Protein AF-A0A1H0AB66-F1 (afdb_monomer)

Secondary structure (DSSP, 8-state):
-EEEEEEEE----TT----TTS--EEEEEE--GGGGG-HHHHHHHHHHHHT--GGGEEEEEE-

Mean predicted aligned error: 6.99 Å

pLDDT: mean 78.01, std 12.18, range [49.25, 91.25]

Foldseek 3Di:
DKKKWWKAFAQDDPPDDPDPPGDTDIDIDPDPDPCQPVQLVVLVVVCVVVVHDSNRIDTDDMD

Nearest PDB structures (foldseek):
  7s4u-assembly1_A  TM=3.364E-01  e=5.025E+00  Streptococcus pyogenes
  2z5e-assembly1_B  TM=2.6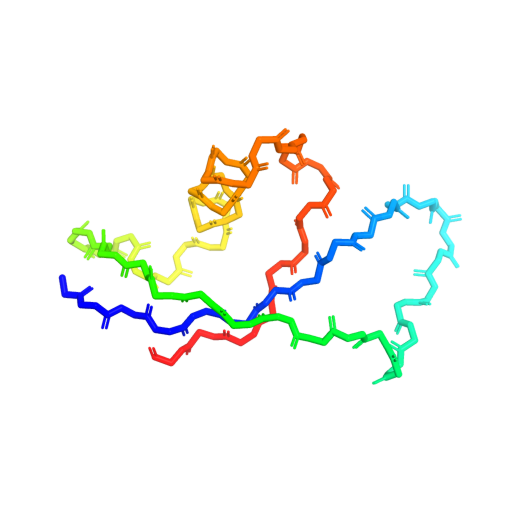74E-01  e=4.402E+00  Homo sapiens
  8t6x-assembly1_A  TM=2.322E-01  e=4.1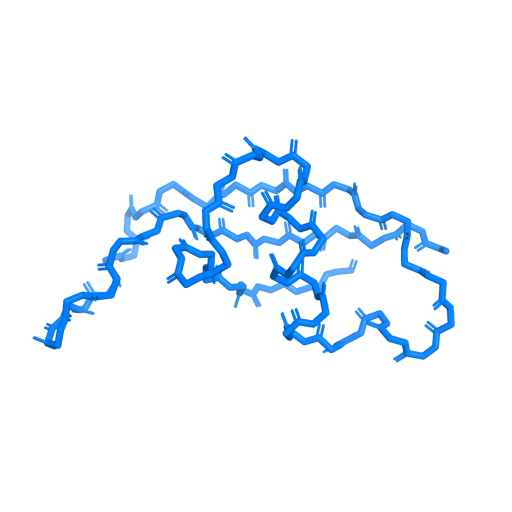20E+00  Streptococcus pyogenes

Organism: NCBI:txid745820

Sequence (63 aa):
MTKYVEYLIGEEKEGAIVPKDNIIHSIELDIQGDKGEDKDYIAGAIAKEIGIPLEKVLVGTIY

Radius of gyration: 11.63 Å; Cα contacts (8 Å, |Δi|>4): 89; chains: 1; bounding box: 27×24×30 Å

Solvent-accessible surface area (backbone atoms only — not comparable to full-atom values): 3831 Å² total; per-residue (Å²): 88,79,33,43,34,32,30,34,84,46,79,84,47,97,84,65,75,83,58,92,83,58,75,72,43,75,45,82,42,78,36,73,69,91,56,68,76,38,56,67,60,48,20,45,53,52,15,61,75,75,70,49,62,45,82,30,39,47,64,67,57,77,87

Structure (mmCIF, N/CA/C/O backbone):
data_AF-A0A1H0AB66-F1
#
_entry.id   AF-A0A1H0AB66-F1
#
loop_
_atom_site.group_PDB
_atom_site.id
_atom_site.type_symbol
_atom_site.label_atom_id
_atom_site.label_alt_id
_atom_site.label_comp_id
_atom_site.label_asym_id
_atom_site.label_entity_id
_atom_site.label_seq_id
_atom_site.pdbx_PDB_ins_code
_atom_site.Cartn_x
_atom_site.Cartn_y
_atom_site.Cartn_z
_atom_site.occupancy
_atom_site.B_iso_or_equiv
_atom_site.auth_seq_id
_atom_site.auth_comp_id
_atom_site.auth_asym_id
_atom_site.auth_atom_id
_atom_site.pdbx_PDB_model_num
ATOM 1 N N . MET A 1 1 ? 7.610 8.271 -13.759 1.00 73.38 1 MET A N 1
ATOM 2 C CA . MET A 1 1 ? 6.934 7.320 -14.674 1.00 73.38 1 MET A CA 1
ATOM 3 C C . MET A 1 1 ? 5.722 6.839 -13.923 1.00 73.38 1 MET A C 1
ATOM 5 O O . MET A 1 1 ? 5.868 6.501 -12.754 1.00 73.38 1 MET A O 1
ATOM 9 N N . THR A 1 2 ? 4.545 6.852 -14.538 1.00 73.38 2 THR A N 1
ATOM 10 C CA . THR A 1 2 ? 3.328 6.480 -13.815 1.00 73.38 2 THR A CA 1
ATOM 11 C C . THR A 1 2 ? 3.283 4.971 -13.617 1.00 73.38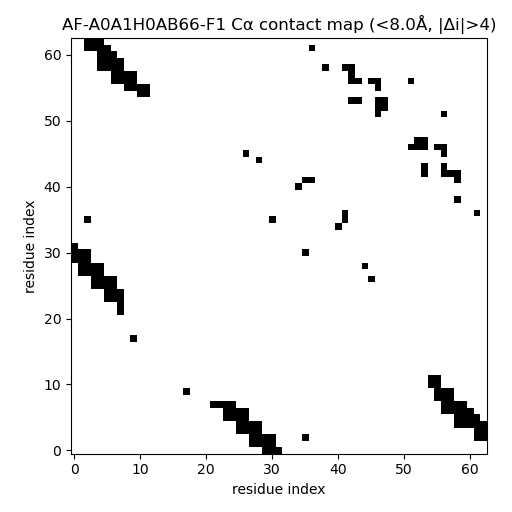 2 THR A C 1
ATOM 13 O O . THR A 1 2 ? 3.420 4.217 -14.582 1.00 73.38 2 THR A O 1
ATOM 16 N N . LYS A 1 3 ? 3.128 4.546 -12.365 1.00 79.75 3 LYS A N 1
ATOM 17 C CA . LYS A 1 3 ? 2.902 3.158 -11.963 1.00 79.75 3 LYS A CA 1
ATOM 18 C C . LYS A 1 3 ? 1.482 3.020 -11.433 1.00 79.75 3 LYS A C 1
ATOM 20 O O . LYS A 1 3 ? 1.010 3.903 -10.716 1.00 79.75 3 LYS A O 1
ATOM 25 N N . TYR A 1 4 ? 0.822 1.917 -11.770 1.00 83.69 4 TYR A N 1
ATOM 26 C CA . TYR A 1 4 ? -0.467 1.570 -11.180 1.00 83.69 4 TYR A CA 1
ATOM 27 C C . TYR A 1 4 ? -0.222 0.639 -10.004 1.00 83.69 4 TYR A C 1
ATOM 29 O O . TYR A 1 4 ? 0.384 -0.419 -10.153 1.00 83.69 4 TYR A O 1
ATOM 37 N N . VAL A 1 5 ? -0.696 1.031 -8.828 1.00 86.88 5 VAL A N 1
ATOM 38 C CA . VAL A 1 5 ? -0.526 0.236 -7.616 1.00 86.88 5 VAL A CA 1
ATOM 39 C C . VAL A 1 5 ? -1.874 -0.212 -7.100 1.00 86.88 5 VAL A C 1
ATOM 41 O O . VAL A 1 5 ? -2.762 0.605 -6.859 1.00 86.88 5 VAL A O 1
ATOM 44 N N . GLU A 1 6 ? -1.990 -1.515 -6.882 1.00 88.19 6 GLU A N 1
ATOM 45 C CA . GLU A 1 6 ? -3.057 -2.121 -6.106 1.00 88.19 6 GLU A CA 1
ATOM 46 C C . GLU A 1 6 ? -2.717 -2.081 -4.619 1.00 88.19 6 GLU A C 1
ATOM 48 O O . GLU A 1 6 ? -1.644 -2.513 -4.191 1.00 88.19 6 GLU A O 1
ATOM 53 N N . TYR A 1 7 ? -3.648 -1.594 -3.809 1.00 86.69 7 TYR A N 1
ATOM 54 C CA . TYR A 1 7 ? -3.523 -1.565 -2.360 1.00 86.69 7 TYR A CA 1
ATOM 55 C C . TYR A 1 7 ? -4.861 -1.856 -1.694 1.00 86.69 7 TYR A C 1
ATOM 57 O O . TYR A 1 7 ? -5.934 -1.781 -2.296 1.00 86.69 7 TYR A O 1
ATOM 65 N N . LEU A 1 8 ? -4.783 -2.172 -0.411 1.00 86.75 8 LEU A N 1
ATOM 66 C CA . LEU A 1 8 ? -5.939 -2.332 0.450 1.00 86.75 8 LEU A CA 1
ATOM 67 C C . LEU A 1 8 ? -5.720 -1.571 1.753 1.00 86.75 8 LEU A C 1
ATOM 69 O O . LEU A 1 8 ? -4.594 -1.448 2.242 1.00 86.75 8 LEU A O 1
ATOM 73 N N . ILE A 1 9 ? -6.815 -1.044 2.294 1.00 83.06 9 ILE A N 1
ATOM 74 C CA . ILE A 1 9 ? -6.824 -0.356 3.581 1.00 83.06 9 ILE A CA 1
ATOM 75 C C . ILE A 1 9 ? -7.297 -1.371 4.616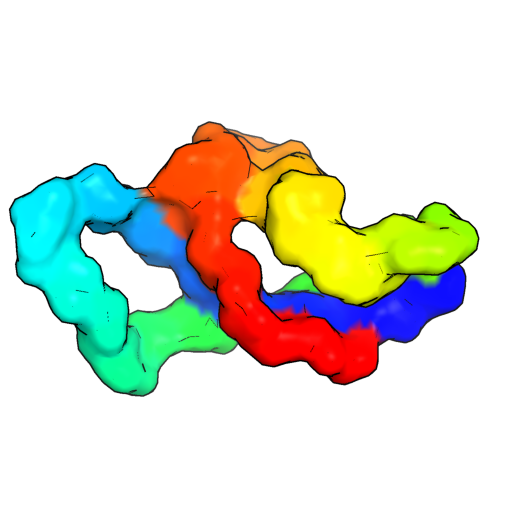 1.00 83.06 9 ILE A C 1
ATOM 77 O O . ILE A 1 9 ? -8.458 -1.782 4.605 1.00 83.06 9 ILE A O 1
ATOM 81 N N . GLY A 1 10 ? -6.393 -1.805 5.484 1.00 76.81 10 GLY A N 1
ATOM 82 C CA . GLY A 1 10 ? -6.674 -2.777 6.535 1.00 76.81 10 GLY A CA 1
ATOM 83 C C . GLY A 1 10 ? -6.182 -2.276 7.885 1.00 76.81 10 GLY A C 1
ATOM 84 O O . GLY A 1 10 ? -5.284 -1.450 7.958 1.00 76.81 10 GLY A O 1
ATOM 85 N N . GLU A 1 11 ? -6.758 -2.771 8.974 1.00 66.31 11 GLU A N 1
ATOM 86 C CA . GLU A 1 11 ? -6.079 -2.724 10.269 1.00 66.31 11 GLU A CA 1
ATOM 87 C C . GLU A 1 11 ? -5.354 -4.058 10.434 1.00 66.31 11 GLU A C 1
ATOM 89 O O . GLU A 1 11 ? -6.015 -5.097 10.522 1.00 66.31 11 GLU A O 1
ATOM 94 N N . GLU A 1 12 ? -4.016 -4.054 10.452 1.00 56.19 12 GLU A N 1
ATOM 95 C CA . GLU A 1 12 ? -3.266 -5.230 10.892 1.00 56.19 12 GLU A CA 1
ATOM 96 C C . GLU A 1 12 ? -3.607 -5.487 12.363 1.00 56.19 12 GLU A C 1
ATOM 98 O O . GLU A 1 12 ? -3.119 -4.835 13.283 1.00 56.19 12 GLU A O 1
ATOM 103 N N . LYS A 1 13 ? -4.509 -6.440 12.589 1.00 57.44 13 LYS A N 1
ATOM 104 C CA . LYS A 1 13 ? -4.635 -7.121 13.873 1.00 57.44 13 LYS A CA 1
ATOM 105 C C . LYS A 1 13 ? -3.823 -8.397 13.764 1.00 57.44 13 LYS A C 1
ATOM 107 O O . LYS A 1 13 ? -3.974 -9.130 12.790 1.00 57.44 13 LYS A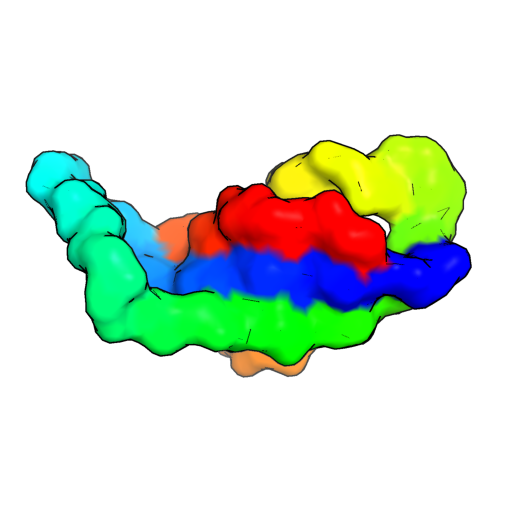 O 1
ATOM 112 N N . GLU A 1 14 ? -2.978 -8.662 14.752 1.00 49.25 14 GLU A N 1
ATOM 113 C CA . GLU A 1 14 ? -2.206 -9.901 14.845 1.00 49.25 14 GLU A CA 1
ATOM 114 C C . GLU A 1 14 ? -3.162 -11.105 14.662 1.00 49.25 14 GLU A C 1
ATOM 116 O O . GLU A 1 14 ? -4.083 -11.302 15.456 1.00 49.25 14 GLU A O 1
ATOM 121 N N . GLY A 1 15 ? -3.026 -11.841 13.548 1.00 58.50 15 GLY A N 1
ATOM 122 C CA . GLY A 1 15 ? -3.922 -12.946 13.159 1.00 58.50 15 GLY A CA 1
ATOM 123 C C . GLY A 1 15 ? -5.002 -12.641 12.102 1.00 58.50 15 GLY A C 1
ATOM 124 O O . GLY A 1 15 ? -5.777 -13.537 11.761 1.00 58.50 15 GLY A O 1
ATOM 125 N N . ALA A 1 16 ? -5.072 -11.427 11.547 1.00 53.81 16 ALA A N 1
ATOM 126 C CA . ALA 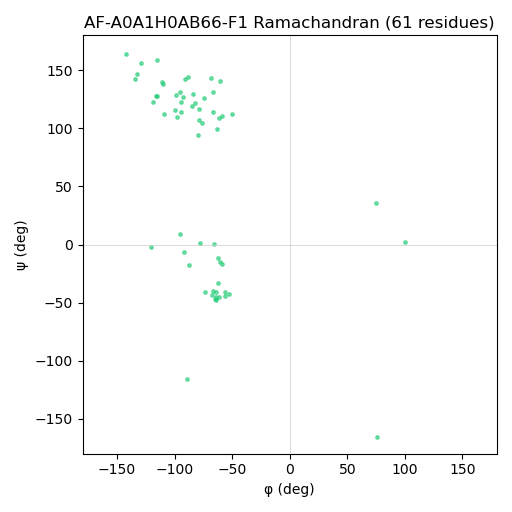A 1 16 ? -6.010 -11.085 10.478 1.00 53.81 16 ALA A CA 1
ATOM 127 C C . ALA A 1 16 ? -5.548 -11.652 9.123 1.00 53.81 16 ALA A C 1
ATOM 129 O O . ALA A 1 16 ? -4.647 -11.129 8.471 1.00 53.81 16 ALA A O 1
ATOM 130 N N . ILE A 1 17 ? -6.198 -12.727 8.672 1.00 56.03 17 ILE A N 1
ATOM 131 C CA . ILE A 1 17 ? -6.113 -13.175 7.278 1.00 56.03 17 ILE A CA 1
ATOM 132 C C . ILE A 1 17 ? -6.792 -12.096 6.435 1.00 56.03 17 ILE A C 1
ATOM 134 O O . ILE A 1 17 ? -7.997 -11.906 6.573 1.00 56.03 17 ILE A O 1
ATOM 138 N N . VAL A 1 18 ? -6.042 -11.399 5.577 1.00 57.84 18 VAL A N 1
ATOM 139 C CA . VAL A 1 18 ? -6.614 -10.467 4.595 1.00 57.84 18 VAL A CA 1
ATOM 140 C C . VAL A 1 18 ? -7.534 -11.278 3.668 1.00 57.84 18 VAL A C 1
ATOM 142 O O . VAL A 1 18 ? -7.035 -12.116 2.909 1.00 57.84 18 VAL A O 1
ATOM 145 N N . PRO A 1 19 ? -8.870 -11.124 3.750 1.00 54.94 19 PRO A N 1
ATOM 146 C CA . PRO A 1 19 ? -9.782 -11.919 2.941 1.00 54.94 19 PRO A CA 1
ATOM 147 C C . PRO A 1 19 ? -9.639 -11.528 1.467 1.00 54.94 19 PRO A C 1
ATOM 149 O O . PRO A 1 19 ? -9.466 -10.355 1.139 1.00 54.94 19 PRO A O 1
ATOM 152 N N . LYS A 1 20 ? -9.742 -12.514 0.567 1.00 53.34 20 LYS A N 1
ATOM 153 C CA . LYS A 1 20 ? -9.661 -12.310 -0.893 1.00 53.34 20 LYS A CA 1
ATOM 154 C C . LYS A 1 20 ? -10.747 -11.373 -1.448 1.00 53.34 20 LYS A C 1
ATOM 156 O O . LYS A 1 20 ? -10.600 -10.898 -2.566 1.00 53.34 20 LYS A O 1
ATOM 161 N N . ASP A 1 21 ? -11.794 -11.108 -0.667 1.00 54.03 21 ASP A N 1
ATOM 162 C CA . ASP A 1 21 ? -12.913 -10.218 -0.995 1.00 54.03 21 ASP A CA 1
ATOM 163 C C . ASP A 1 21 ? -12.748 -8.784 -0.450 1.00 54.03 21 ASP A C 1
ATOM 165 O O . ASP A 1 21 ? -13.687 -7.989 -0.510 1.00 54.03 21 ASP A O 1
ATOM 169 N N . ASN A 1 22 ? -11.578 -8.419 0.090 1.00 63.12 22 ASN A N 1
ATOM 170 C CA . ASN A 1 22 ? -11.292 -7.012 0.372 1.00 63.12 22 ASN A CA 1
ATOM 171 C C . ASN A 1 22 ? -11.188 -6.238 -0.946 1.00 63.12 22 ASN A C 1
ATOM 173 O O . ASN A 1 22 ? -10.482 -6.655 -1.862 1.00 63.12 22 ASN A O 1
ATOM 177 N N . ILE A 1 23 ? -11.889 -5.106 -1.030 1.00 62.62 23 ILE A N 1
ATOM 178 C CA . ILE A 1 23 ? -11.863 -4.226 -2.201 1.00 62.62 23 ILE A CA 1
ATOM 179 C C . ILE A 1 23 ? -10.416 -3.783 -2.426 1.00 62.62 23 ILE A C 1
ATOM 181 O O . ILE A 1 23 ? -9.848 -3.041 -1.623 1.00 62.62 23 ILE A O 1
ATOM 185 N N . ILE A 1 24 ? -9.824 -4.272 -3.513 1.00 76.69 24 ILE A N 1
ATOM 186 C CA . ILE A 1 24 ? -8.515 -3.829 -3.972 1.00 76.69 24 ILE A CA 1
ATOM 187 C C . ILE A 1 24 ? -8.732 -2.500 -4.682 1.00 76.69 24 ILE A C 1
ATOM 189 O O . ILE A 1 24 ? -9.447 -2.416 -5.683 1.00 76.69 24 ILE A O 1
ATOM 193 N N . HIS A 1 25 ? -8.145 -1.449 -4.127 1.00 83.44 25 HIS A N 1
ATOM 194 C CA . HIS A 1 25 ? -8.147 -0.132 -4.731 1.00 83.44 25 HIS A CA 1
ATOM 195 C C . HIS A 1 25 ? -6.907 0.015 -5.605 1.00 83.44 25 HIS A C 1
ATOM 197 O O . HIS A 1 25 ? -5.828 -0.454 -5.252 1.00 83.44 25 HIS A O 1
ATOM 203 N N . SER A 1 26 ? -7.060 0.689 -6.739 1.00 86.75 26 SER A N 1
ATOM 204 C CA . SER A 1 26 ? -5.951 1.034 -7.622 1.00 86.75 26 SER A CA 1
ATOM 205 C C . SER A 1 26 ? -5.701 2.534 -7.584 1.00 86.75 26 SER A C 1
ATOM 207 O O . SER A 1 26 ? -6.652 3.317 -7.636 1.00 86.75 26 SER A O 1
ATOM 209 N N . ILE A 1 27 ? -4.437 2.936 -7.544 1.00 86.00 27 ILE A N 1
ATOM 210 C CA . ILE A 1 27 ? -4.030 4.338 -7.635 1.00 86.00 27 ILE A CA 1
ATOM 211 C C . ILE A 1 27 ? -2.859 4.498 -8.598 1.00 86.00 27 ILE A C 1
ATOM 213 O O . ILE A 1 27 ? -1.968 3.652 -8.671 1.00 86.00 27 ILE A O 1
ATOM 217 N N . GLU A 1 28 ? -2.885 5.597 -9.343 1.00 88.50 28 GLU A N 1
ATOM 218 C CA . GLU A 1 28 ? -1.778 6.036 -10.183 1.00 88.50 28 GLU A CA 1
ATOM 219 C C . GLU A 1 28 ? -0.799 6.844 -9.345 1.00 88.50 28 GLU A C 1
ATOM 221 O O . GLU A 1 28 ? -1.152 7.892 -8.809 1.00 88.50 28 GLU A O 1
ATOM 226 N N . LEU A 1 29 ? 0.438 6.368 -9.248 1.00 83.81 29 LEU A N 1
ATOM 227 C CA . LEU A 1 29 ? 1.512 7.090 -8.580 1.00 83.81 29 LEU A CA 1
ATOM 228 C C . LEU A 1 29 ? 2.578 7.459 -9.603 1.00 83.81 29 LEU A C 1
ATOM 230 O O . LEU A 1 29 ? 3.102 6.596 -10.312 1.00 83.81 29 LEU A O 1
ATOM 234 N N . ASP A 1 30 ? 2.945 8.741 -9.655 1.00 83.00 30 ASP A N 1
ATOM 235 C CA . ASP A 1 30 ? 4.171 9.142 -10.341 1.00 83.00 30 ASP A CA 1
ATOM 236 C C . ASP A 1 30 ? 5.359 8.860 -9.422 1.00 83.00 30 ASP A C 1
ATOM 238 O O . ASP A 1 30 ? 5.714 9.655 -8.549 1.00 83.00 30 ASP A O 1
ATOM 242 N N . ILE A 1 31 ? 5.957 7.683 -9.601 1.00 74.75 31 ILE A N 1
ATOM 243 C CA . ILE A 1 31 ? 7.156 7.300 -8.867 1.00 74.75 31 ILE A CA 1
ATOM 244 C C . ILE A 1 31 ? 8.371 7.687 -9.709 1.00 74.75 31 ILE A C 1
ATOM 246 O O . ILE A 1 31 ? 8.484 7.355 -10.897 1.00 74.75 31 ILE A O 1
ATOM 250 N N . GLN A 1 32 ? 9.278 8.442 -9.092 1.00 73.38 32 GLN A N 1
ATOM 251 C CA . GLN A 1 32 ? 10.504 8.907 -9.728 1.00 73.38 32 GLN A CA 1
ATOM 252 C C . GLN A 1 32 ? 11.687 8.011 -9.340 1.00 73.38 32 GLN A C 1
ATOM 254 O O . GLN A 1 32 ? 11.949 7.787 -8.158 1.00 73.38 32 GLN A O 1
ATOM 259 N N . GLY A 1 33 ? 12.425 7.537 -10.348 1.00 70.12 33 GLY A N 1
ATOM 260 C CA . GLY A 1 33 ? 13.625 6.707 -10.180 1.00 70.12 33 GLY A CA 1
ATOM 261 C C . GLY A 1 33 ? 13.341 5.245 -9.811 1.00 70.12 33 GLY A C 1
ATOM 262 O O . GLY A 1 33 ? 12.209 4.777 -9.912 1.00 70.12 33 GLY A O 1
ATOM 263 N N . ASP A 1 34 ? 14.371 4.529 -9.352 1.00 68.88 34 ASP A N 1
ATOM 264 C CA . ASP A 1 34 ? 14.328 3.092 -9.009 1.00 68.88 34 ASP A CA 1
ATOM 265 C C . ASP A 1 34 ? 13.430 2.738 -7.805 1.00 68.88 34 ASP A C 1
ATOM 267 O O . ASP A 1 34 ? 13.294 1.575 -7.441 1.00 68.88 34 ASP A O 1
ATOM 271 N N . LYS A 1 35 ? 12.772 3.722 -7.179 1.00 70.00 35 LYS A N 1
ATOM 272 C CA . LYS A 1 35 ? 11.843 3.505 -6.055 1.00 70.00 35 LYS A CA 1
ATOM 273 C C . LYS A 1 35 ? 10.462 3.000 -6.486 1.00 70.00 35 LYS A C 1
ATOM 275 O O . LYS A 1 35 ? 9.593 2.813 -5.641 1.00 70.00 35 LYS A O 1
ATOM 280 N N . GLY A 1 36 ? 10.258 2.782 -7.788 1.00 68.19 36 GLY A N 1
ATOM 281 C CA . GLY A 1 36 ? 9.005 2.304 -8.384 1.00 68.19 36 GLY A CA 1
ATOM 282 C C . GLY A 1 36 ? 8.551 0.917 -7.931 1.00 68.19 36 GLY A C 1
ATOM 283 O O . GLY A 1 36 ? 7.417 0.547 -8.212 1.00 68.19 36 GLY A O 1
ATOM 284 N N . GLU A 1 37 ? 9.413 0.167 -7.244 1.00 74.00 37 GLU A N 1
ATOM 285 C CA . GLU A 1 37 ? 9.144 -1.196 -6.768 1.00 74.00 37 GLU A CA 1
ATOM 286 C C . GLU A 1 37 ? 9.261 -1.324 -5.237 1.00 74.00 37 GLU A C 1
ATOM 288 O O . GLU A 1 37 ? 9.011 -2.393 -4.676 1.00 74.00 37 GLU A O 1
ATOM 293 N N . ASP A 1 38 ? 9.619 -0.238 -4.544 1.00 86.62 38 ASP A N 1
ATOM 294 C CA . ASP A 1 38 ? 9.754 -0.217 -3.090 1.00 86.62 38 ASP A CA 1
ATOM 295 C C . ASP A 1 38 ? 8.369 -0.104 -2.439 1.00 86.62 38 ASP A C 1
ATOM 297 O O . ASP A 1 38 ? 7.715 0.944 -2.472 1.00 86.62 38 ASP A O 1
ATOM 301 N N . LYS A 1 39 ? 7.914 -1.211 -1.846 1.00 82.94 39 LYS A N 1
ATOM 302 C CA . LYS A 1 39 ? 6.589 -1.314 -1.230 1.00 82.94 39 LYS A CA 1
ATOM 303 C C . LYS A 1 39 ? 6.395 -0.356 -0.057 1.00 82.94 39 LYS A C 1
ATOM 305 O O . LYS A 1 39 ? 5.286 0.147 0.089 1.00 82.94 39 LYS A O 1
ATOM 310 N N . ASP A 1 40 ? 7.432 -0.057 0.725 1.00 86.31 40 ASP A N 1
ATOM 311 C CA . ASP A 1 40 ? 7.320 0.860 1.867 1.00 86.31 40 ASP A CA 1
ATOM 312 C C . ASP A 1 40 ? 7.199 2.307 1.383 1.00 86.31 40 ASP A C 1
ATOM 314 O O . ASP A 1 40 ? 6.379 3.084 1.883 1.00 86.31 40 ASP A O 1
ATOM 318 N N . TYR A 1 41 ? 7.969 2.665 0.349 1.00 88.25 41 TYR A N 1
ATOM 319 C CA . TYR A 1 41 ? 7.849 3.969 -0.302 1.00 88.25 41 TYR A CA 1
ATOM 320 C C . TYR A 1 41 ? 6.453 4.168 -0.906 1.00 88.25 41 TYR A C 1
ATOM 322 O O . TYR A 1 41 ? 5.827 5.214 -0.715 1.00 88.25 41 TYR A O 1
ATOM 330 N N . ILE A 1 42 ? 5.952 3.148 -1.601 1.00 89.06 42 ILE A N 1
ATOM 331 C CA . ILE A 1 42 ? 4.633 3.149 -2.231 1.00 89.06 42 ILE A CA 1
ATOM 332 C C . ILE A 1 42 ? 3.525 3.221 -1.184 1.00 89.06 42 ILE A C 1
ATOM 334 O O . ILE A 1 42 ? 2.643 4.069 -1.297 1.00 89.06 42 ILE A O 1
ATOM 338 N N . ALA A 1 43 ? 3.594 2.407 -0.130 1.00 89.19 43 ALA A N 1
ATOM 339 C CA . ALA A 1 43 ? 2.647 2.459 0.977 1.00 89.19 43 ALA A CA 1
ATOM 340 C C . ALA A 1 43 ? 2.599 3.866 1.592 1.00 89.19 43 ALA A C 1
ATOM 342 O O . ALA A 1 43 ? 1.518 4.391 1.851 1.00 89.19 43 ALA A O 1
ATOM 343 N N . GLY A 1 44 ? 3.757 4.519 1.748 1.00 91.25 44 GLY A N 1
ATOM 344 C CA . GLY A 1 44 ? 3.857 5.892 2.247 1.00 91.25 44 GLY A CA 1
ATOM 345 C C . GLY A 1 44 ? 3.257 6.935 1.312 1.00 91.25 44 GLY A C 1
ATOM 346 O O . GLY A 1 44 ? 2.591 7.862 1.777 1.00 91.25 44 GLY A O 1
ATOM 347 N N . ALA A 1 45 ? 3.449 6.783 0.002 1.00 89.88 45 ALA A N 1
ATOM 348 C CA . ALA A 1 45 ? 2.837 7.656 -0.993 1.00 89.88 45 ALA A CA 1
ATOM 349 C C . ALA A 1 45 ? 1.302 7.537 -0.975 1.00 89.88 45 ALA A C 1
ATOM 351 O O . ALA A 1 45 ? 0.610 8.551 -0.916 1.00 89.88 45 ALA A O 1
ATOM 352 N N . ILE A 1 46 ? 0.780 6.309 -0.922 1.00 89.31 46 ILE A N 1
ATOM 353 C CA . ILE A 1 46 ? -0.658 6.010 -0.847 1.00 89.31 46 ILE A CA 1
ATOM 354 C C . ILE A 1 46 ? -1.261 6.544 0.454 1.00 89.31 46 ILE A C 1
ATOM 356 O O . ILE A 1 46 ? -2.280 7.232 0.437 1.00 89.31 46 ILE A O 1
ATOM 360 N N . ALA A 1 47 ? -0.602 6.276 1.582 1.00 91.00 47 ALA A N 1
ATOM 361 C CA . ALA A 1 47 ? -1.004 6.757 2.898 1.00 91.00 47 ALA A CA 1
ATOM 362 C C . ALA A 1 47 ? -1.129 8.286 2.921 1.00 91.00 47 ALA A C 1
ATOM 364 O O . ALA A 1 47 ? -2.116 8.830 3.419 1.00 91.00 47 ALA A O 1
ATOM 365 N N . LYS A 1 48 ? -0.153 8.979 2.323 1.00 91.06 48 LYS A N 1
ATOM 366 C CA . LYS A 1 48 ? -0.138 10.438 2.223 1.00 91.06 48 LYS A CA 1
ATOM 367 C C . LYS A 1 48 ? -1.244 10.980 1.316 1.00 91.06 48 LYS A C 1
ATOM 369 O O . LYS A 1 48 ? -1.872 11.961 1.699 1.00 91.06 48 LYS A O 1
ATOM 374 N N . GLU A 1 49 ? -1.473 10.370 0.154 1.00 88.62 49 GLU A N 1
ATOM 375 C CA . GLU A 1 49 ? -2.505 10.811 -0.797 1.00 88.62 49 GLU A CA 1
ATOM 376 C C . GLU A 1 49 ? -3.917 10.683 -0.201 1.00 88.62 49 GLU A C 1
ATOM 378 O O . GLU A 1 49 ? -4.751 11.573 -0.340 1.00 88.62 49 GLU A O 1
ATOM 383 N N . ILE A 1 50 ? -4.176 9.586 0.515 1.00 85.81 50 ILE A N 1
ATOM 384 C CA . ILE A 1 50 ? -5.497 9.278 1.085 1.00 85.81 50 ILE A CA 1
ATOM 385 C C . ILE 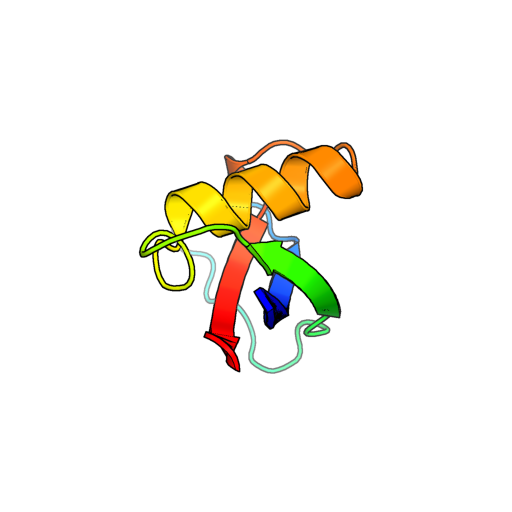A 1 50 ? -5.674 9.906 2.479 1.00 85.81 50 ILE A C 1
ATOM 387 O O . ILE A 1 50 ? -6.794 10.047 2.968 1.00 85.81 50 ILE A O 1
ATOM 391 N N . GLY A 1 51 ? -4.580 10.308 3.131 1.00 88.56 51 GLY A N 1
ATOM 392 C CA . GLY A 1 51 ? -4.601 10.883 4.476 1.00 88.56 51 GLY A CA 1
ATOM 393 C C . GLY A 1 51 ? -4.838 9.846 5.577 1.00 88.56 51 GLY A C 1
ATOM 394 O O . GLY A 1 51 ? -5.500 10.145 6.571 1.00 88.56 51 GLY A O 1
ATOM 395 N N . ILE A 1 52 ? -4.310 8.631 5.411 1.00 86.94 52 ILE A N 1
ATOM 396 C CA . ILE A 1 52 ? -4.394 7.548 6.403 1.00 86.94 52 ILE A CA 1
ATOM 397 C C . ILE A 1 52 ? -3.004 7.175 6.936 1.00 86.94 52 ILE A C 1
ATOM 399 O O . ILE A 1 52 ? -1.999 7.461 6.289 1.00 86.94 52 ILE A O 1
ATOM 403 N N . PRO A 1 53 ? -2.909 6.537 8.114 1.00 87.69 53 PRO A N 1
ATOM 404 C CA . PRO A 1 53 ? -1.638 6.028 8.617 1.00 87.69 53 PRO A CA 1
ATOM 405 C C . PRO A 1 53 ? -1.021 4.977 7.682 1.00 87.69 53 PRO A C 1
ATOM 407 O O . PRO A 1 53 ? -1.733 4.114 7.171 1.00 87.69 53 PRO A O 1
ATOM 410 N N . LEU A 1 54 ? 0.308 5.017 7.521 1.00 87.69 54 LEU A N 1
ATOM 411 C CA . LEU A 1 54 ? 1.088 4.061 6.717 1.00 87.69 54 LEU A CA 1
ATOM 412 C C . LEU A 1 54 ? 0.804 2.603 7.099 1.00 87.69 54 LEU A C 1
ATOM 414 O O . LEU A 1 54 ? 0.616 1.769 6.226 1.00 87.69 54 LEU A O 1
ATOM 418 N N . GLU A 1 55 ? 0.722 2.320 8.398 1.00 85.50 55 GLU A N 1
ATOM 419 C CA . GLU A 1 55 ? 0.434 0.992 8.965 1.00 85.50 55 GLU A CA 1
ATOM 420 C C . GLU A 1 55 ? -0.913 0.400 8.519 1.00 85.50 55 GLU A C 1
ATOM 422 O O . GLU A 1 55 ? -1.140 -0.7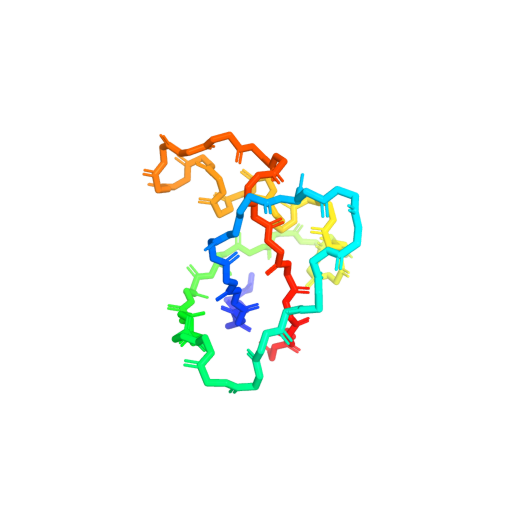96 8.663 1.00 85.50 55 GLU A O 1
ATOM 427 N N . LYS A 1 56 ? -1.818 1.231 7.982 1.00 85.12 56 LYS A N 1
ATOM 428 C CA . LYS A 1 56 ? -3.107 0.778 7.453 1.00 85.12 56 LYS A CA 1
ATOM 429 C C . LYS A 1 56 ? -3.068 0.459 5.962 1.00 85.12 56 LYS A C 1
ATOM 431 O O . LYS A 1 56 ? -4.066 -0.012 5.418 1.00 85.12 56 LYS A O 1
ATOM 436 N N . VAL A 1 57 ? -1.955 0.746 5.290 1.00 87.81 57 VAL A N 1
ATOM 437 C CA . VAL A 1 57 ? -1.793 0.542 3.853 1.00 87.81 57 VAL A CA 1
ATOM 438 C C . VAL A 1 57 ? -1.037 -0.748 3.606 1.00 87.81 57 VAL A C 1
ATOM 440 O O . VAL A 1 57 ? 0.142 -0.872 3.919 1.00 87.81 57 VAL A O 1
ATOM 443 N N . LEU A 1 58 ? -1.713 -1.692 2.964 1.00 86.50 58 LEU A N 1
ATOM 444 C CA . LEU A 1 58 ? -1.115 -2.944 2.532 1.00 86.50 58 LEU A CA 1
ATOM 445 C C . LEU A 1 58 ? -0.995 -2.921 1.006 1.00 86.50 58 LEU A C 1
ATOM 447 O O . LEU A 1 58 ? -1.995 -2.908 0.284 1.00 86.50 58 LEU A O 1
ATOM 451 N N . VAL A 1 59 ? 0.247 -2.871 0.520 1.00 86.38 59 VAL A N 1
ATOM 452 C CA . VAL A 1 59 ? 0.565 -2.803 -0.914 1.00 86.38 59 VAL A CA 1
ATOM 453 C C . VAL A 1 59 ? 0.526 -4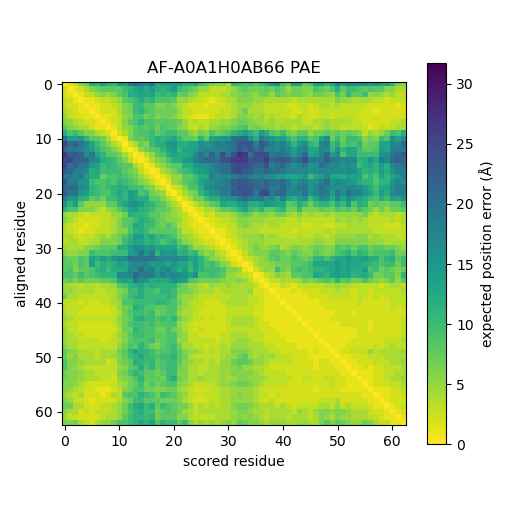.200 -1.523 1.00 86.38 59 VAL A C 1
ATOM 455 O O . VAL A 1 59 ? 1.254 -5.103 -1.101 1.00 86.38 59 VAL A O 1
ATOM 458 N N . GLY A 1 60 ? -0.327 -4.362 -2.531 1.00 84.56 60 GLY A N 1
ATOM 459 C CA . GLY A 1 60 ? -0.489 -5.582 -3.307 1.00 84.56 60 GLY A CA 1
ATOM 460 C C . GLY A 1 60 ? 0.446 -5.617 -4.514 1.00 84.56 60 GLY A C 1
ATOM 461 O O . GLY A 1 60 ? 1.673 -5.689 -4.369 1.00 84.56 60 GLY A O 1
ATOM 462 N N . THR A 1 61 ? -0.152 -5.621 -5.706 1.00 83.12 61 THR A N 1
ATOM 463 C CA . THR A 1 61 ? 0.540 -5.700 -6.999 1.00 83.12 61 THR A CA 1
ATOM 464 C C . THR A 1 61 ? 0.915 -4.309 -7.513 1.00 83.12 61 THR A C 1
ATOM 466 O O . THR A 1 61 ? 0.162 -3.352 -7.350 1.00 83.12 61 THR A O 1
ATOM 469 N N . ILE A 1 62 ? 2.072 -4.200 -8.168 1.00 83.25 62 ILE A N 1
ATOM 470 C CA . ILE A 1 62 ? 2.550 -2.973 -8.817 1.00 83.25 62 ILE A CA 1
ATOM 471 C C . ILE A 1 62 ? 2.693 -3.267 -10.317 1.00 83.25 62 ILE A C 1
ATOM 473 O O . ILE A 1 62 ? 3.411 -4.199 -10.684 1.00 83.25 62 ILE A O 1
ATOM 477 N N . TYR A 1 63 ? 2.013 -2.490 -11.163 1.00 82.94 63 TYR A N 1
ATOM 478 C CA . TYR A 1 63 ? 2.029 -2.577 -12.629 1.00 82.94 63 TYR A CA 1
ATOM 479 C C . TYR A 1 63 ? 2.814 -1.400 -13.221 1.00 82.94 63 TYR A C 1
ATOM 481 O O . TYR A 1 63 ? 2.445 -0.234 -12.953 1.00 82.94 63 TYR A O 1
#